Protein AF-A0A9D4G7F2-F1 (afdb_monomer_lite)

Radius of gyration: 15.89 Å; chains: 1; bounding box: 35×29×39 Å

Foldseek 3Di:
DADPVCGCVNFPVVNDPDPDCGPVVVLVVVLCVVQVDDDRDPVVSVVSVVVVVVCVVVVVVCVVVVNNVVVVVVVVCVVVVND

Sequence (83 aa):
MTNPLWPIDSWCVFGRFIRTNNDCKGWHHRLNRRAKKGNFPFYLLVQLLCEEANLLNTQVRLVREGKLRRHQNKQTLQVQGKL

Structure (mmCIF, N/CA/C/O backbone):
data_AF-A0A9D4G7F2-F1
#
_entry.id   AF-A0A9D4G7F2-F1
#
loop_
_atom_site.group_PDB
_atom_site.id
_atom_site.type_symbol
_atom_site.label_atom_id
_atom_site.label_alt_id
_atom_site.label_comp_id
_atom_site.label_asym_id
_atom_site.label_entity_id
_atom_site.label_seq_id
_atom_site.pdbx_PDB_ins_code
_atom_site.Cartn_x
_atom_site.Cartn_y
_atom_site.Cartn_z
_atom_site.occupancy
_atom_site.B_iso_or_equiv
_atom_site.auth_seq_id
_atom_site.auth_comp_id
_atom_site.auth_asym_id
_atom_site.auth_atom_id
_atom_site.pdbx_PDB_model_num
ATOM 1 N N . MET A 1 1 ? -21.988 -7.132 -18.944 1.00 51.97 1 MET A N 1
ATOM 2 C CA . MET A 1 1 ? -20.678 -7.480 -19.533 1.00 51.97 1 MET A CA 1
ATOM 3 C C . MET A 1 1 ? -19.743 -7.895 -18.409 1.00 51.97 1 MET A C 1
ATOM 5 O O . MET A 1 1 ? -19.308 -7.041 -17.650 1.00 51.97 1 MET A O 1
ATOM 9 N N . THR A 1 2 ? -19.502 -9.191 -18.243 1.00 65.56 2 THR A N 1
ATOM 10 C CA . THR A 1 2 ? -18.560 -9.743 -17.258 1.00 65.56 2 THR A CA 1
ATOM 11 C C . THR A 1 2 ? -17.309 -10.191 -18.002 1.00 65.56 2 THR A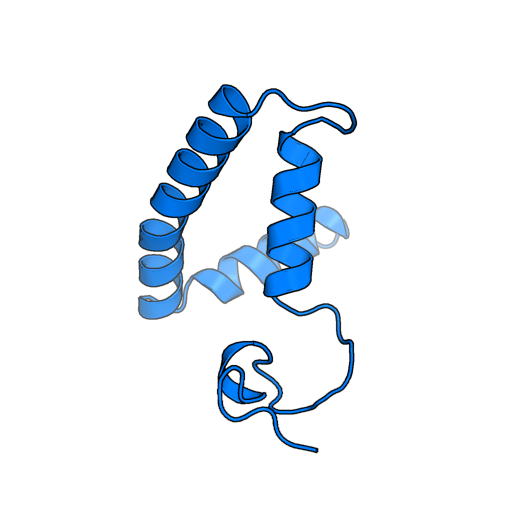 C 1
ATOM 13 O O . THR A 1 2 ? -17.394 -11.049 -18.876 1.00 65.56 2 THR A O 1
ATOM 16 N N . ASN A 1 3 ? -16.163 -9.575 -17.707 1.00 72.69 3 ASN A N 1
ATOM 17 C CA . ASN A 1 3 ? -14.880 -10.013 -18.250 1.00 72.69 3 ASN A CA 1
ATOM 18 C C . ASN A 1 3 ? -14.468 -11.306 -17.519 1.00 72.69 3 ASN A C 1
ATOM 20 O O . ASN A 1 3 ? -14.289 -11.249 -16.301 1.00 72.69 3 ASN A O 1
ATOM 24 N N . PRO A 1 4 ? -14.315 -12.447 -18.214 1.00 79.88 4 PRO A N 1
ATOM 25 C CA . PRO A 1 4 ? -14.003 -13.725 -17.575 1.00 79.88 4 PRO A CA 1
ATOM 26 C C . PRO A 1 4 ? -12.601 -13.770 -16.948 1.00 79.88 4 PRO A C 1
ATOM 28 O O . PRO A 1 4 ? -12.356 -14.597 -16.079 1.00 79.88 4 PRO A O 1
ATOM 31 N N . LEU A 1 5 ? -11.688 -12.881 -17.352 1.00 80.75 5 LEU A N 1
ATOM 32 C CA . LEU A 1 5 ? -10.324 -12.815 -16.815 1.00 80.75 5 LEU A CA 1
ATOM 33 C C . LEU A 1 5 ? -10.218 -11.947 -15.555 1.00 80.75 5 LEU A C 1
ATOM 35 O O . LEU A 1 5 ? -9.308 -12.133 -14.754 1.00 80.75 5 LEU A O 1
ATOM 39 N N . TRP A 1 6 ? -11.137 -10.996 -15.380 1.00 74.56 6 TRP A N 1
ATOM 40 C CA . TRP A 1 6 ? -11.109 -10.029 -14.280 1.00 74.56 6 TRP A CA 1
ATOM 41 C C . TRP A 1 6 ? -12.502 -9.869 -13.676 1.00 74.56 6 TRP A C 1
ATOM 43 O O . TRP A 1 6 ? -13.136 -8.813 -13.829 1.00 74.56 6 TRP A O 1
ATOM 53 N N . PRO A 1 7 ? -13.009 -10.927 -13.025 1.00 82.44 7 PRO A N 1
ATOM 54 C CA . PRO A 1 7 ? -14.327 -10.885 -12.419 1.00 82.44 7 PRO A CA 1
ATOM 55 C C . PRO A 1 7 ? -14.333 -9.862 -11.264 1.00 82.44 7 PRO A C 1
ATOM 57 O O . PRO A 1 7 ? -13.294 -9.508 -10.714 1.00 82.44 7 PRO A O 1
ATOM 60 N N . ILE A 1 8 ? -15.490 -9.260 -10.975 1.00 76.62 8 ILE A N 1
ATOM 61 C CA . ILE A 1 8 ? -15.590 -8.064 -10.106 1.00 76.62 8 ILE A CA 1
ATOM 62 C C . ILE A 1 8 ? -15.089 -8.342 -8.681 1.00 76.62 8 ILE A C 1
ATOM 64 O O . ILE A 1 8 ? -14.493 -7.477 -8.045 1.00 76.62 8 ILE A O 1
ATOM 68 N N . ASP A 1 9 ? -15.311 -9.554 -8.201 1.00 76.00 9 ASP A N 1
ATOM 69 C CA . ASP A 1 9 ? -14.805 -10.107 -6.948 1.00 76.00 9 ASP A CA 1
ATOM 70 C C . ASP A 1 9 ? -13.271 -10.112 -6.844 1.00 76.00 9 ASP A C 1
ATOM 72 O O . ASP A 1 9 ? -12.749 -9.976 -5.739 1.00 76.00 9 ASP A O 1
ATOM 76 N N . SER A 1 10 ? -12.533 -10.187 -7.957 1.00 76.38 10 SER A N 1
ATOM 77 C CA . SER A 1 10 ? -11.063 -10.198 -7.919 1.00 76.38 10 SER A CA 1
ATOM 78 C C . SER A 1 10 ? -10.438 -8.826 -7.641 1.00 76.38 10 SER A C 1
ATOM 80 O O . SER A 1 10 ? -9.276 -8.749 -7.243 1.00 76.38 10 SER A O 1
ATOM 82 N N . TRP A 1 11 ? -11.190 -7.730 -7.811 1.00 69.62 11 TRP A N 1
ATOM 83 C CA . TRP A 1 11 ? -10.665 -6.362 -7.666 1.00 69.62 11 TRP A CA 1
ATOM 84 C C . TRP A 1 11 ? -11.584 -5.384 -6.914 1.00 69.62 11 TRP A C 1
ATOM 86 O O . TRP A 1 11 ? -11.180 -4.252 -6.623 1.00 69.62 11 TRP A O 1
ATOM 96 N N . CYS A 1 12 ? -12.809 -5.788 -6.569 1.00 69.25 12 CYS A N 1
ATOM 97 C CA . CYS A 1 12 ? -13.762 -4.998 -5.796 1.00 69.25 12 CYS A CA 1
ATOM 98 C C . CYS A 1 12 ? -14.334 -5.810 -4.628 1.00 69.25 12 CYS A C 1
ATOM 100 O O . CYS A 1 12 ? -15.228 -6.635 -4.800 1.00 69.25 12 CYS A O 1
ATOM 102 N N . VAL A 1 13 ? -13.901 -5.477 -3.409 1.00 69.88 13 VAL A N 1
ATOM 103 C CA . VAL A 1 13 ? -14.384 -6.085 -2.152 1.00 69.88 13 VAL A CA 1
ATOM 104 C C . VAL A 1 13 ? -15.902 -5.934 -1.966 1.00 69.88 13 VAL A C 1
ATOM 106 O O . VAL A 1 13 ? -16.535 -6.749 -1.304 1.00 69.88 13 VAL A O 1
ATOM 109 N N . PHE A 1 14 ? -16.513 -4.915 -2.577 1.00 71.38 14 PHE A N 1
ATOM 110 C CA . PHE A 1 14 ? -17.959 -4.685 -2.512 1.00 71.38 14 PHE A CA 1
ATOM 111 C C . PHE A 1 14 ? -18.761 -5.454 -3.573 1.00 71.38 14 PHE A C 1
ATOM 113 O O . PHE A 1 14 ? -19.981 -5.300 -3.617 1.00 71.38 14 PHE A O 1
ATOM 120 N N . GLY A 1 15 ? -18.110 -6.224 -4.456 1.00 75.75 15 GLY A N 1
ATOM 121 C CA . GLY A 1 15 ? -18.782 -7.031 -5.482 1.00 75.75 15 GLY A CA 1
ATOM 122 C C . GLY A 1 15 ? -19.561 -6.215 -6.521 1.00 75.75 15 GLY A C 1
ATOM 123 O O . GLY A 1 15 ? -20.464 -6.736 -7.170 1.00 75.75 15 GLY A O 1
ATOM 124 N N . ARG A 1 16 ? -19.260 -4.918 -6.670 1.00 76.81 16 ARG A N 1
ATOM 125 C CA . ARG A 1 16 ? -19.984 -4.000 -7.566 1.00 76.81 16 ARG A CA 1
ATOM 126 C C . ARG A 1 16 ? -19.053 -3.361 -8.586 1.00 76.81 16 ARG A C 1
ATOM 128 O O . ARG A 1 16 ? -17.961 -2.917 -8.241 1.00 76.81 16 ARG A O 1
ATOM 135 N N . PHE A 1 17 ? -19.539 -3.203 -9.817 1.00 71.06 17 PHE A N 1
ATOM 136 C CA . PHE A 1 17 ? -18.906 -2.390 -10.864 1.00 71.06 17 PHE A CA 1
ATOM 137 C C . PHE A 1 17 ? -19.147 -0.889 -10.612 1.00 71.06 17 PHE A C 1
ATOM 139 O O . PHE A 1 17 ? -19.652 -0.155 -11.453 1.00 71.06 17 PHE A O 1
ATOM 146 N N . ILE A 1 18 ? -18.869 -0.423 -9.398 1.00 69.25 18 ILE A N 1
ATOM 147 C CA . ILE A 1 18 ? -18.941 0.993 -9.045 1.00 69.25 18 ILE A CA 1
ATOM 148 C C . ILE A 1 18 ? -17.524 1.412 -8.701 1.00 69.25 18 ILE A C 1
ATOM 150 O O . ILE A 1 18 ? -16.846 0.747 -7.920 1.00 69.25 18 ILE A O 1
ATOM 154 N N . ARG A 1 19 ? -17.073 2.523 -9.286 1.00 59.47 19 ARG A N 1
ATOM 155 C CA . ARG A 1 19 ? -15.760 3.115 -9.018 1.00 59.47 19 ARG A CA 1
ATOM 156 C C . ARG A 1 19 ? -15.760 3.765 -7.631 1.00 59.47 19 ARG A C 1
ATOM 158 O O . ARG A 1 19 ? -15.742 4.984 -7.496 1.00 59.47 19 ARG A O 1
ATOM 165 N N . THR A 1 20 ? -15.805 2.942 -6.591 1.00 61.44 20 THR A N 1
ATOM 166 C CA . THR A 1 20 ? -15.515 3.350 -5.218 1.00 61.44 20 THR A CA 1
ATOM 167 C C . THR A 1 20 ? -14.004 3.518 -5.047 1.00 61.44 20 THR A C 1
ATOM 169 O O . THR A 1 20 ? -13.207 3.066 -5.874 1.00 61.44 20 THR A O 1
ATOM 172 N N . ASN A 1 21 ? -13.580 4.236 -4.005 1.00 64.94 21 ASN A N 1
ATOM 173 C CA . ASN A 1 21 ? -12.169 4.299 -3.630 1.00 64.94 21 ASN A CA 1
ATOM 174 C C . ASN A 1 21 ? -11.753 2.926 -3.075 1.00 64.94 21 ASN A C 1
ATOM 176 O O . ASN A 1 21 ? -11.813 2.700 -1.872 1.00 64.94 21 ASN A O 1
ATOM 180 N N . ASN A 1 22 ? -11.464 1.988 -3.975 1.00 68.75 22 ASN A N 1
ATOM 181 C CA . ASN A 1 22 ? -11.130 0.607 -3.658 1.00 68.75 22 ASN A CA 1
ATOM 182 C C . ASN A 1 22 ? -9.641 0.452 -3.314 1.00 68.75 22 ASN A C 1
ATOM 184 O O . ASN A 1 22 ? -8.826 1.350 -3.552 1.00 68.75 22 ASN A O 1
ATOM 188 N N . ASP A 1 23 ? -9.280 -0.713 -2.776 1.00 71.44 23 ASP A N 1
ATOM 189 C CA . ASP A 1 23 ? -7.908 -1.012 -2.357 1.00 71.44 23 ASP A CA 1
ATOM 190 C C . ASP A 1 23 ? -6.899 -0.873 -3.499 1.00 71.44 23 ASP A C 1
ATOM 192 O O . ASP A 1 23 ? -5.792 -0.386 -3.281 1.00 71.44 23 ASP A O 1
ATOM 196 N N . CYS A 1 24 ? -7.297 -1.202 -4.732 1.00 75.56 24 CYS A N 1
ATOM 197 C CA . CYS A 1 24 ? -6.468 -1.039 -5.926 1.00 75.56 24 CYS A CA 1
ATOM 198 C C . CYS A 1 24 ? -6.131 0.440 -6.191 1.00 75.56 24 CYS A C 1
ATOM 200 O O . CYS A 1 24 ? -4.965 0.803 -6.369 1.00 75.56 24 CYS A O 1
ATOM 202 N N . LYS A 1 25 ? -7.129 1.332 -6.124 1.00 81.31 25 LYS A N 1
ATOM 203 C CA . LYS A 1 25 ? -6.915 2.780 -6.243 1.00 81.31 25 LYS A CA 1
ATOM 204 C C . LYS A 1 25 ? -6.050 3.310 -5.097 1.00 81.31 25 LYS A C 1
ATOM 206 O O . LYS A 1 25 ? -5.172 4.137 -5.340 1.00 81.31 25 LYS A O 1
ATOM 211 N N . GLY A 1 26 ? -6.255 2.819 -3.873 1.00 81.50 26 GLY A N 1
ATOM 212 C CA . GLY A 1 26 ? -5.441 3.167 -2.705 1.00 81.50 26 GLY A CA 1
ATOM 213 C C . GLY A 1 26 ? -3.980 2.712 -2.821 1.00 81.50 26 GLY A C 1
ATOM 214 O O . GLY A 1 26 ? -3.068 3.486 -2.519 1.00 81.50 26 GLY A O 1
ATOM 215 N N . TRP A 1 27 ? -3.749 1.488 -3.301 1.00 84.00 27 TRP A N 1
ATOM 216 C CA . TRP A 1 27 ? -2.424 0.931 -3.585 1.00 84.00 27 TRP A CA 1
ATOM 217 C C . TRP A 1 27 ? -1.693 1.759 -4.642 1.00 84.00 27 TRP A C 1
ATOM 219 O O . TRP A 1 27 ? -0.601 2.264 -4.380 1.00 84.00 27 TRP A O 1
ATOM 229 N N . HIS A 1 28 ? -2.344 2.016 -5.778 1.00 85.06 28 HIS A N 1
ATOM 230 C CA . HIS A 1 28 ? -1.786 2.855 -6.835 1.00 8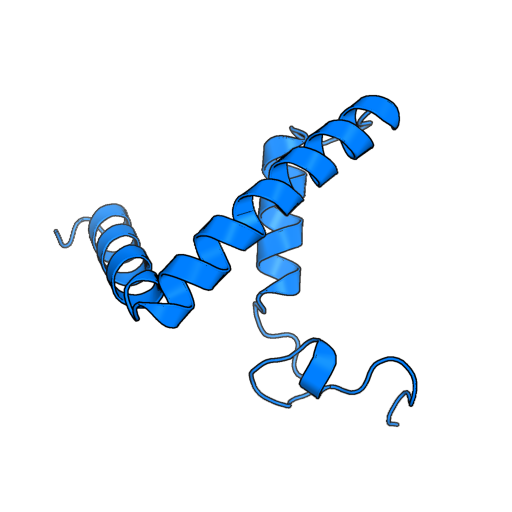5.06 28 HIS A CA 1
ATOM 231 C C . HIS A 1 28 ? -1.463 4.271 -6.331 1.00 85.06 28 HIS A C 1
ATOM 233 O O . HIS A 1 28 ? -0.418 4.837 -6.657 1.00 85.06 28 HIS A O 1
ATOM 239 N N . HIS A 1 29 ? -2.323 4.851 -5.486 1.00 85.38 29 HIS A N 1
ATOM 240 C CA . HIS A 1 29 ? -2.090 6.190 -4.956 1.00 85.38 29 HIS A CA 1
ATOM 241 C C . HIS A 1 29 ? -0.874 6.254 -4.018 1.00 85.38 29 HIS A C 1
ATOM 243 O O . HIS A 1 29 ? -0.104 7.214 -4.111 1.00 85.38 29 HIS A O 1
ATOM 249 N N . ARG A 1 30 ? -0.657 5.236 -3.165 1.00 86.56 30 ARG A N 1
ATOM 250 C CA . ARG A 1 30 ? 0.572 5.109 -2.356 1.00 86.56 30 ARG A CA 1
ATOM 251 C C . ARG A 1 30 ? 1.808 4.968 -3.232 1.00 86.56 30 ARG A C 1
ATOM 253 O O . ARG A 1 30 ? 2.788 5.666 -2.981 1.00 86.56 30 ARG A O 1
ATOM 260 N N . LEU A 1 31 ? 1.752 4.095 -4.239 1.00 87.19 31 LEU A N 1
ATOM 261 C CA . LEU A 1 31 ? 2.867 3.848 -5.150 1.00 87.19 31 LEU A CA 1
ATOM 262 C C . LEU A 1 31 ? 3.285 5.151 -5.842 1.00 87.19 31 LEU A C 1
ATOM 264 O O . LEU A 1 31 ? 4.443 5.551 -5.780 1.00 87.19 31 LEU A O 1
ATOM 268 N N . ASN A 1 32 ? 2.313 5.887 -6.384 1.00 87.88 32 ASN A N 1
ATOM 269 C CA . ASN A 1 32 ? 2.556 7.158 -7.061 1.00 87.88 32 ASN A CA 1
ATOM 270 C C . ASN A 1 32 ? 3.074 8.255 -6.104 1.00 87.88 32 ASN A C 1
ATOM 272 O O . ASN A 1 32 ? 3.883 9.099 -6.487 1.00 87.88 32 ASN A O 1
ATOM 276 N N . ARG A 1 33 ? 2.653 8.231 -4.829 1.00 87.19 33 ARG A N 1
ATOM 277 C CA . ARG A 1 33 ? 3.187 9.126 -3.788 1.00 87.19 33 ARG A CA 1
ATOM 278 C C . ARG A 1 33 ? 4.657 8.827 -3.487 1.00 87.19 33 ARG A C 1
ATOM 280 O O . ARG A 1 33 ? 5.438 9.761 -3.332 1.00 87.19 33 ARG A O 1
ATOM 287 N N . ARG A 1 34 ? 5.035 7.547 -3.408 1.00 86.69 34 ARG A N 1
ATOM 288 C CA . ARG A 1 34 ? 6.422 7.123 -3.156 1.00 86.69 34 ARG A CA 1
ATOM 289 C C . ARG A 1 34 ? 7.340 7.361 -4.351 1.00 86.69 34 ARG A C 1
ATOM 291 O O . ARG A 1 34 ? 8.469 7.787 -4.151 1.00 86.69 34 ARG A O 1
ATOM 298 N N . ALA A 1 35 ? 6.833 7.191 -5.569 1.00 88.19 35 ALA A N 1
ATOM 299 C CA . ALA A 1 35 ? 7.553 7.502 -6.804 1.00 88.19 35 ALA A CA 1
ATOM 300 C C . ALA A 1 35 ? 7.779 9.016 -7.032 1.00 88.19 35 ALA A C 1
ATOM 302 O O . ALA A 1 35 ? 8.369 9.397 -8.036 1.00 88.19 35 ALA A O 1
ATOM 303 N N . LYS A 1 36 ? 7.307 9.887 -6.120 1.00 81.31 36 LYS A N 1
ATOM 304 C CA . LYS A 1 36 ? 7.507 11.351 -6.126 1.00 81.31 36 LYS A CA 1
ATOM 305 C C . LYS A 1 36 ? 7.104 12.069 -7.433 1.00 81.31 36 LYS A C 1
ATOM 307 O O . LYS A 1 36 ? 7.624 13.143 -7.690 1.00 81.31 36 LYS A O 1
ATOM 312 N N . LYS A 1 37 ? 6.103 11.538 -8.160 1.00 74.88 37 LYS A N 1
ATOM 313 C CA . LYS A 1 37 ? 5.512 12.032 -9.431 1.00 74.88 37 LYS A CA 1
ATOM 314 C C . LYS A 1 37 ? 6.505 12.347 -10.572 1.00 74.88 37 LYS A C 1
ATOM 316 O O . LYS A 1 37 ? 7.418 13.140 -10.428 1.00 74.88 37 LYS A O 1
ATOM 321 N N . GLY A 1 38 ? 6.152 11.875 -11.773 1.00 72.75 38 GLY A N 1
ATOM 322 C CA . GLY A 1 38 ? 6.768 12.266 -13.048 1.00 72.75 38 GLY A CA 1
ATOM 323 C C . GLY A 1 38 ? 8.081 11.540 -13.351 1.00 72.75 38 GLY A C 1
ATOM 324 O O . GLY A 1 38 ? 8.999 11.562 -12.547 1.00 72.75 38 GLY A O 1
ATOM 325 N N . ASN A 1 39 ? 8.133 10.895 -14.522 1.00 74.25 39 ASN A N 1
ATOM 326 C CA . ASN A 1 39 ? 9.288 10.203 -15.110 1.00 74.25 39 ASN A CA 1
ATOM 327 C C . ASN A 1 39 ? 10.145 9.395 -14.112 1.00 74.25 39 ASN A C 1
ATOM 329 O O . ASN A 1 39 ? 11.269 9.761 -13.776 1.00 74.25 39 ASN A O 1
ATOM 333 N N . PHE A 1 40 ? 9.594 8.276 -13.636 1.00 82.81 40 PHE A N 1
ATOM 334 C CA . PHE A 1 40 ? 10.278 7.385 -12.701 1.00 82.81 40 PHE A CA 1
ATOM 335 C C . PHE A 1 40 ? 11.058 6.301 -13.469 1.00 82.81 40 PHE A C 1
ATOM 337 O O . PHE A 1 40 ? 10.435 5.546 -14.221 1.00 82.81 40 PHE A O 1
ATOM 344 N N . PRO A 1 41 ? 12.393 6.198 -13.313 1.00 91.12 41 PRO A N 1
ATOM 345 C CA . PRO A 1 41 ? 13.193 5.171 -13.977 1.00 91.12 41 PRO A CA 1
ATOM 346 C C . PRO A 1 41 ? 12.677 3.756 -13.701 1.00 91.12 41 PRO A C 1
ATOM 348 O O . PRO A 1 41 ? 12.357 3.413 -12.562 1.00 91.12 41 PRO A O 1
ATOM 351 N N . PHE A 1 42 ? 12.656 2.906 -14.732 1.00 89.38 42 PHE A N 1
ATOM 352 C CA . PHE A 1 42 ? 12.111 1.547 -14.639 1.00 89.38 42 PHE A CA 1
ATOM 353 C C . PHE A 1 42 ? 12.750 0.713 -13.517 1.00 89.38 42 PHE A C 1
ATOM 355 O O . PHE A 1 42 ? 12.043 0.075 -12.745 1.00 89.38 42 PHE A O 1
ATOM 362 N N . TYR A 1 43 ? 14.074 0.764 -13.360 1.00 93.69 43 TYR A N 1
ATOM 363 C CA . TYR A 1 43 ? 14.764 0.008 -12.308 1.00 93.69 43 TYR A CA 1
ATOM 364 C C . TYR A 1 43 ? 14.365 0.448 -10.894 1.00 93.69 43 TYR A C 1
ATOM 366 O O . TYR A 1 43 ? 14.224 -0.391 -10.005 1.00 93.69 43 TYR A O 1
ATOM 374 N N . LEU A 1 44 ? 14.106 1.743 -10.697 1.00 91.50 44 LEU A N 1
ATOM 375 C CA . LEU A 1 44 ? 13.595 2.250 -9.424 1.00 91.50 44 LEU A CA 1
ATOM 376 C C . LEU A 1 44 ? 12.141 1.816 -9.208 1.00 91.50 44 LEU A C 1
ATOM 378 O O . LEU A 1 44 ? 11.753 1.519 -8.079 1.00 91.50 44 LEU A O 1
ATOM 382 N N . LEU A 1 45 ? 11.338 1.723 -10.277 1.00 89.88 45 LEU A N 1
ATOM 383 C CA . LEU A 1 45 ? 9.977 1.182 -10.204 1.00 89.88 45 LEU A CA 1
ATOM 384 C C . LEU A 1 45 ? 9.982 -0.271 -9.732 1.00 89.88 45 LEU A C 1
ATOM 386 O O . LEU A 1 45 ? 9.205 -0.618 -8.847 1.00 89.88 45 LEU A O 1
ATOM 390 N N . VAL A 1 46 ? 10.871 -1.102 -10.279 1.00 92.44 46 VAL A N 1
ATOM 391 C CA . VAL A 1 46 ? 11.011 -2.508 -9.874 1.00 92.44 46 VAL A CA 1
ATOM 392 C C . VAL A 1 46 ? 11.379 -2.617 -8.394 1.00 92.44 46 VAL A C 1
ATOM 394 O O . VAL A 1 46 ? 10.748 -3.382 -7.668 1.00 92.44 46 VAL A O 1
ATOM 397 N N . GLN A 1 47 ? 12.335 -1.814 -7.917 1.00 92.69 47 GLN A N 1
ATOM 398 C CA . GLN A 1 47 ? 12.697 -1.782 -6.495 1.00 92.69 47 GLN A CA 1
ATOM 399 C C . GLN A 1 47 ? 11.509 -1.383 -5.613 1.00 92.69 47 GLN A C 1
ATOM 401 O O . GLN A 1 47 ? 11.196 -2.080 -4.649 1.00 92.69 47 GLN A O 1
ATOM 406 N N . LEU A 1 48 ? 10.791 -0.320 -5.986 1.00 91.25 48 LEU A N 1
ATOM 407 C CA . LEU A 1 48 ? 9.621 0.151 -5.247 1.00 91.25 48 LEU A CA 1
ATOM 408 C C . LEU A 1 48 ? 8.499 -0.901 -5.196 1.00 91.25 48 LEU A C 1
ATOM 410 O O . LEU A 1 48 ? 7.825 -1.047 -4.176 1.00 91.25 48 LEU A O 1
ATOM 414 N N . LEU A 1 49 ? 8.293 -1.642 -6.287 1.00 90.94 49 LEU A N 1
ATOM 415 C CA . LEU A 1 49 ? 7.326 -2.737 -6.344 1.00 90.94 49 LEU A CA 1
ATOM 416 C C . LEU A 1 49 ? 7.742 -3.906 -5.442 1.00 90.94 49 LEU A C 1
ATOM 418 O O . LEU A 1 49 ? 6.890 -4.452 -4.744 1.00 90.94 49 LEU A O 1
ATOM 422 N N . CYS A 1 50 ? 9.031 -4.254 -5.399 1.00 92.44 50 CYS A N 1
ATOM 423 C CA . CYS A 1 50 ? 9.553 -5.264 -4.474 1.00 92.44 50 CYS A CA 1
ATOM 424 C C . CYS A 1 50 ? 9.360 -4.850 -3.007 1.00 92.44 50 CYS A C 1
ATOM 426 O O . CYS A 1 50 ? 8.912 -5.653 -2.188 1.00 92.44 50 CYS A O 1
ATOM 428 N N . GLU A 1 51 ? 9.639 -3.590 -2.668 1.00 90.44 51 GLU A N 1
ATOM 429 C CA . GLU A 1 51 ? 9.377 -3.051 -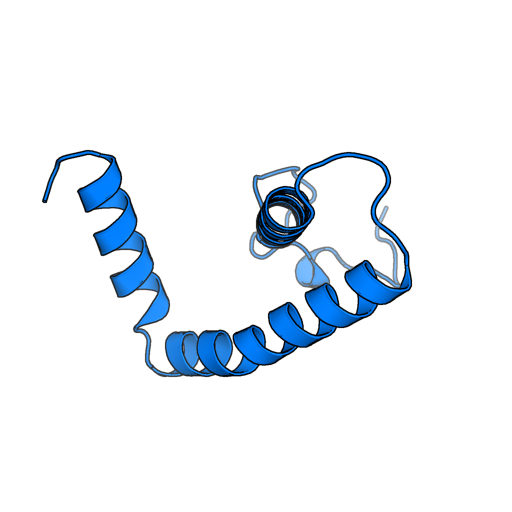1.329 1.00 90.44 51 GLU A CA 1
ATOM 430 C C . GLU A 1 51 ? 7.888 -3.125 -0.964 1.00 90.44 51 GLU A C 1
ATOM 432 O O . GLU A 1 51 ? 7.535 -3.528 0.145 1.00 90.44 51 GLU A O 1
ATOM 437 N N . GLU A 1 52 ? 6.998 -2.778 -1.896 1.00 88.75 52 GLU A N 1
ATOM 438 C CA . GLU A 1 52 ? 5.553 -2.854 -1.678 1.00 88.75 52 GLU A CA 1
ATOM 439 C C . GLU A 1 52 ? 5.073 -4.306 -1.520 1.00 88.75 52 GLU A C 1
ATOM 441 O O . GLU A 1 52 ? 4.231 -4.580 -0.663 1.00 88.75 52 GLU A O 1
ATOM 446 N N . ALA A 1 53 ? 5.645 -5.253 -2.271 1.00 88.69 53 ALA A N 1
ATOM 447 C CA . ALA A 1 53 ? 5.356 -6.678 -2.128 1.00 88.69 53 ALA A CA 1
ATOM 448 C C . ALA A 1 53 ? 5.770 -7.215 -0.746 1.00 88.69 53 ALA A C 1
ATOM 450 O O . ALA A 1 53 ? 5.027 -7.983 -0.133 1.00 88.69 53 ALA A O 1
ATOM 451 N N . ASN A 1 54 ? 6.892 -6.749 -0.191 1.00 88.88 54 ASN A N 1
ATOM 452 C CA . ASN A 1 54 ? 7.326 -7.131 1.157 1.00 88.88 54 ASN A CA 1
ATOM 453 C C . ASN A 1 54 ? 6.342 -6.673 2.251 1.00 88.88 54 ASN A C 1
ATOM 455 O O . ASN A 1 54 ? 6.189 -7.340 3.280 1.00 88.88 54 ASN A O 1
ATOM 459 N N . LEU A 1 55 ? 5.619 -5.570 2.031 1.00 85.75 55 LEU A N 1
ATOM 460 C CA . LEU A 1 55 ? 4.596 -5.084 2.962 1.00 85.75 55 LEU A CA 1
ATOM 461 C C . LEU A 1 55 ? 3.328 -5.947 2.962 1.00 85.75 55 LEU A C 1
ATOM 463 O O . LEU A 1 55 ? 2.619 -5.962 3.974 1.00 85.75 55 LEU A O 1
ATOM 467 N N . LEU A 1 56 ? 3.060 -6.698 1.887 1.00 84.38 56 LEU A N 1
ATOM 468 C CA . LEU A 1 56 ? 1.892 -7.581 1.798 1.00 84.38 56 LEU A CA 1
ATOM 469 C C . LEU A 1 56 ? 1.906 -8.638 2.902 1.00 84.38 56 LEU A C 1
ATOM 471 O O . LEU A 1 56 ? 0.882 -8.853 3.542 1.00 84.38 56 LEU A O 1
ATOM 475 N N . ASN A 1 57 ? 3.061 -9.233 3.205 1.00 86.94 57 ASN A N 1
ATOM 476 C CA . ASN A 1 57 ? 3.181 -10.227 4.279 1.00 86.94 57 ASN A CA 1
ATOM 477 C C . ASN A 1 57 ? 2.757 -9.653 5.638 1.00 86.94 57 ASN A C 1
ATOM 479 O O . ASN A 1 57 ? 2.018 -10.282 6.400 1.00 86.94 57 ASN A O 1
ATOM 483 N N . THR A 1 58 ? 3.174 -8.417 5.921 1.00 86.12 58 THR A N 1
ATOM 484 C CA . THR A 1 58 ? 2.789 -7.709 7.145 1.00 86.12 58 THR A CA 1
ATOM 485 C C . THR A 1 58 ? 1.296 -7.384 7.152 1.00 86.12 58 THR A C 1
ATOM 487 O O . THR A 1 58 ? 0.639 -7.573 8.175 1.00 86.12 58 THR A O 1
ATOM 490 N N . GLN A 1 59 ? 0.734 -6.940 6.023 1.00 83.25 59 GLN A N 1
ATOM 491 C CA . GLN A 1 59 ? -0.702 -6.672 5.901 1.00 83.25 59 GLN A CA 1
ATOM 492 C C . GLN A 1 59 ? -1.535 -7.940 6.093 1.00 83.25 59 GLN A C 1
ATOM 494 O O . GLN A 1 59 ? -2.467 -7.927 6.893 1.00 83.25 59 GLN A O 1
ATOM 499 N N . VAL A 1 60 ? -1.168 -9.047 5.444 1.00 87.06 60 VAL A N 1
ATOM 500 C CA . VAL A 1 60 ? -1.832 -10.349 5.594 1.00 87.06 60 VAL A CA 1
ATOM 501 C C . VAL A 1 60 ? -1.807 -10.796 7.052 1.00 87.06 60 VAL A C 1
ATOM 503 O O . VAL A 1 60 ? -2.842 -11.198 7.583 1.00 87.06 60 VAL A O 1
ATOM 506 N N . ARG A 1 61 ? -0.666 -10.664 7.740 1.00 88.94 61 ARG A N 1
ATOM 507 C CA . ARG A 1 61 ? -0.576 -10.951 9.179 1.00 88.94 61 ARG A CA 1
ATOM 508 C C . ARG A 1 61 ? -1.530 -10.073 9.996 1.00 88.94 61 ARG A C 1
ATOM 510 O O . ARG A 1 61 ? -2.288 -10.593 10.807 1.00 88.94 61 ARG A O 1
ATOM 517 N N . LEU A 1 62 ? -1.554 -8.762 9.756 1.00 86.31 62 LEU A N 1
ATOM 518 C CA . LEU A 1 62 ? -2.444 -7.833 10.466 1.00 86.31 62 LEU A CA 1
ATOM 519 C C . LEU A 1 62 ? -3.933 -8.102 10.205 1.00 86.31 62 LEU A C 1
ATOM 521 O O . LEU A 1 62 ? -4.751 -7.866 11.097 1.00 86.31 62 LEU A O 1
ATOM 525 N N . VAL A 1 63 ? -4.290 -8.570 9.005 1.00 86.62 63 VAL A N 1
ATOM 526 C CA . VAL A 1 63 ? -5.653 -9.008 8.669 1.00 86.62 63 VAL A CA 1
ATOM 527 C C . VAL A 1 63 ? -5.996 -10.281 9.434 1.00 86.62 63 VAL A C 1
ATOM 529 O O . VAL A 1 63 ? -7.022 -10.305 10.110 1.00 86.62 63 VAL A O 1
ATOM 532 N N . ARG A 1 64 ? -5.123 -11.298 9.393 1.00 85.50 64 ARG A N 1
ATOM 533 C CA . ARG A 1 64 ? -5.302 -12.565 10.126 1.00 85.50 64 ARG A CA 1
ATOM 534 C C . ARG A 1 64 ? -5.486 -12.343 11.626 1.00 85.50 64 ARG A C 1
ATOM 536 O O . ARG A 1 64 ? -6.327 -12.978 12.242 1.00 85.50 64 ARG A O 1
ATOM 543 N N . GLU A 1 65 ? -4.738 -11.407 12.201 1.00 90.19 65 GLU A N 1
ATOM 544 C CA . GLU A 1 65 ? -4.825 -11.056 13.622 1.00 90.19 65 GLU A CA 1
ATOM 545 C C . GLU A 1 65 ? -5.997 -10.109 13.958 1.00 90.19 65 GLU A C 1
ATOM 547 O O . GLU A 1 65 ? -6.161 -9.717 15.113 1.00 90.19 65 GLU A O 1
ATOM 552 N N . GLY A 1 66 ? -6.786 -9.662 12.971 1.00 86.25 66 GLY A N 1
ATOM 553 C CA . GLY A 1 66 ? -7.875 -8.696 13.172 1.00 86.25 66 GLY A CA 1
ATOM 554 C C . GLY A 1 66 ? -7.410 -7.296 13.609 1.00 86.25 66 GLY A C 1
ATOM 555 O O . GLY A 1 66 ? -8.209 -6.472 14.062 1.00 86.25 66 GLY A O 1
ATOM 556 N N . LYS A 1 67 ? -6.111 -6.997 13.487 1.00 86.44 67 LYS A N 1
ATOM 557 C CA . LYS A 1 67 ? -5.480 -5.755 13.968 1.00 86.44 67 LYS A CA 1
ATOM 558 C C . LYS A 1 67 ? -5.437 -4.649 12.920 1.00 86.44 67 LYS A C 1
ATOM 560 O O . LYS A 1 67 ? -5.305 -3.484 13.298 1.00 86.44 67 LYS A O 1
ATOM 565 N N . LEU A 1 68 ? -5.575 -4.979 11.632 1.00 82.81 68 LEU A N 1
ATOM 566 C CA . LEU A 1 68 ? -5.493 -3.998 10.543 1.00 82.81 68 LEU A CA 1
ATOM 567 C C . LEU A 1 68 ? -6.522 -2.869 10.718 1.00 82.81 68 LEU A C 1
ATOM 569 O O . LEU A 1 68 ? -6.164 -1.693 10.743 1.00 82.81 68 LEU A O 1
ATOM 573 N N . ARG A 1 69 ? -7.788 -3.234 10.938 1.00 81.25 69 ARG A N 1
ATOM 574 C CA . ARG A 1 69 ? -8.897 -2.284 11.102 1.00 81.25 69 ARG A CA 1
ATOM 575 C C . ARG A 1 69 ? -8.747 -1.416 12.356 1.00 81.25 69 ARG A C 1
ATOM 577 O O . ARG A 1 69 ? -9.078 -0.235 12.332 1.00 81.25 69 ARG A O 1
ATOM 584 N N . ARG A 1 70 ? -8.188 -1.969 13.442 1.00 80.50 70 ARG A N 1
ATOM 585 C CA . ARG A 1 70 ? -7.870 -1.203 14.663 1.00 80.50 70 ARG A CA 1
ATOM 586 C C . ARG A 1 70 ? -6.808 -0.137 14.390 1.00 80.50 70 ARG A C 1
ATOM 588 O O . ARG A 1 70 ? -6.981 1.008 14.799 1.00 80.50 70 ARG A O 1
ATOM 595 N N . HIS A 1 71 ? -5.745 -0.501 13.674 1.00 81.00 71 HIS A N 1
ATOM 596 C CA . HIS A 1 71 ? -4.697 0.439 13.273 1.00 81.00 71 H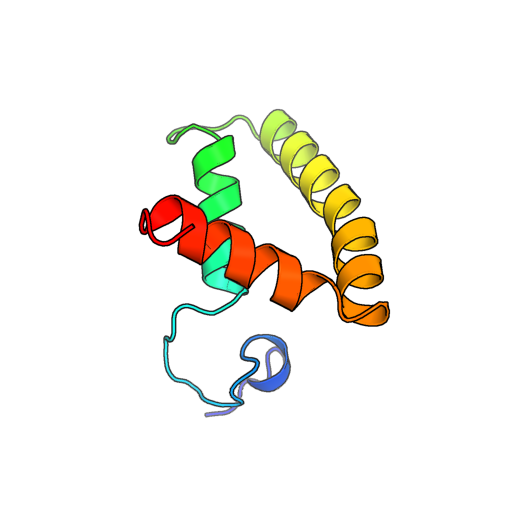IS A CA 1
ATOM 597 C C . HIS A 1 71 ? -5.236 1.546 12.362 1.00 81.00 71 HIS A C 1
ATOM 599 O O . HIS A 1 71 ? -4.963 2.717 12.614 1.00 81.00 71 HIS A O 1
ATOM 605 N N . GLN A 1 72 ? -6.035 1.188 11.352 1.00 81.00 72 GLN A N 1
ATOM 606 C CA . GLN A 1 72 ? -6.646 2.153 10.434 1.00 81.00 72 GLN A CA 1
ATOM 607 C C . GLN A 1 72 ? -7.538 3.151 11.178 1.00 81.00 72 GLN A C 1
ATOM 609 O O . GLN A 1 72 ? -7.351 4.354 11.029 1.00 81.00 72 GLN A O 1
ATOM 614 N N . ASN A 1 73 ? -8.431 2.675 12.051 1.00 83.50 73 ASN A N 1
ATOM 615 C CA . ASN A 1 73 ? -9.311 3.547 12.832 1.00 83.50 73 ASN A CA 1
ATOM 616 C C . ASN A 1 73 ? -8.525 4.505 13.734 1.00 83.50 73 ASN A C 1
ATOM 618 O O . ASN A 1 73 ? -8.833 5.693 13.782 1.00 83.50 73 ASN A O 1
ATOM 622 N N . LYS A 1 74 ? -7.484 4.008 14.414 1.00 86.50 74 LYS A N 1
ATOM 623 C CA . LYS A 1 74 ? -6.613 4.843 15.250 1.00 86.50 74 LYS A CA 1
ATOM 624 C C . LYS A 1 74 ? -5.917 5.930 14.425 1.00 86.50 74 LYS A C 1
ATOM 626 O O . LYS A 1 74 ? -5.906 7.087 14.828 1.00 86.50 74 LYS A O 1
ATOM 631 N N . GLN A 1 75 ? -5.380 5.590 13.253 1.00 84.31 75 GLN A N 1
ATOM 632 C CA . GLN A 1 75 ? -4.762 6.576 12.362 1.00 84.31 75 GLN A CA 1
ATOM 633 C C . GLN A 1 75 ? -5.771 7.610 11.855 1.00 84.31 75 GLN A C 1
ATOM 635 O O . GLN A 1 75 ? -5.476 8.801 11.861 1.00 84.31 75 GLN A O 1
ATOM 640 N N . THR A 1 76 ? -6.971 7.184 11.452 1.00 82.62 76 THR A N 1
ATOM 641 C CA . THR A 1 76 ? -8.028 8.101 11.007 1.00 82.62 76 THR A CA 1
ATOM 642 C C . THR A 1 76 ? -8.429 9.073 12.113 1.00 82.62 76 THR A C 1
ATOM 644 O O . THR A 1 76 ? -8.550 10.266 11.849 1.00 82.62 76 THR A O 1
ATOM 647 N N . LEU A 1 77 ? -8.594 8.592 13.346 1.00 87.62 77 LEU A N 1
ATOM 648 C CA . LEU A 1 77 ? -8.923 9.436 14.495 1.00 87.62 77 LEU A CA 1
ATOM 649 C C . LEU A 1 77 ? -7.811 10.454 14.799 1.00 87.62 77 LEU A C 1
ATOM 651 O O . LEU A 1 77 ? -8.121 11.616 15.042 1.00 87.62 77 LEU A O 1
ATOM 655 N N . GLN A 1 78 ? -6.535 10.060 14.700 1.00 89.00 78 GLN A N 1
ATOM 656 C CA . GLN A 1 78 ? -5.391 10.971 14.861 1.00 89.00 78 GLN A CA 1
ATOM 657 C C . GLN A 1 78 ? -5.375 12.060 13.790 1.00 89.00 78 GLN A C 1
ATOM 659 O O . GLN A 1 78 ? -5.249 13.236 14.110 1.00 89.00 78 GLN A O 1
ATOM 664 N N . VAL A 1 79 ? -5.547 11.685 12.518 1.00 85.81 79 VAL A N 1
ATOM 665 C CA . VAL A 1 79 ? -5.585 12.643 11.400 1.00 85.81 79 VAL A CA 1
ATOM 666 C C . VAL A 1 79 ? -6.762 13.614 11.531 1.00 85.81 79 VAL A C 1
ATOM 668 O O . VAL A 1 79 ? -6.650 14.767 11.132 1.00 85.81 79 VAL A O 1
ATOM 671 N N . GLN A 1 80 ? -7.883 13.170 12.106 1.00 86.00 80 GLN A N 1
ATOM 672 C CA . GLN A 1 80 ? -9.045 14.019 12.382 1.00 86.00 80 GLN A CA 1
ATOM 673 C C . GLN A 1 80 ? -8.912 14.856 13.667 1.00 86.00 80 GLN A C 1
ATOM 675 O O . GLN A 1 80 ? -9.824 15.627 13.955 1.00 86.00 80 GLN A O 1
ATOM 680 N N . GLY A 1 81 ? -7.835 14.696 14.445 1.00 85.06 81 GLY A N 1
ATOM 681 C CA . GLY A 1 81 ? -7.650 15.385 15.728 1.00 85.06 81 GLY A CA 1
ATOM 682 C C . GLY A 1 81 ? -8.640 14.954 16.817 1.00 85.06 81 GLY A C 1
ATOM 683 O O . GLY A 1 81 ? -8.949 15.735 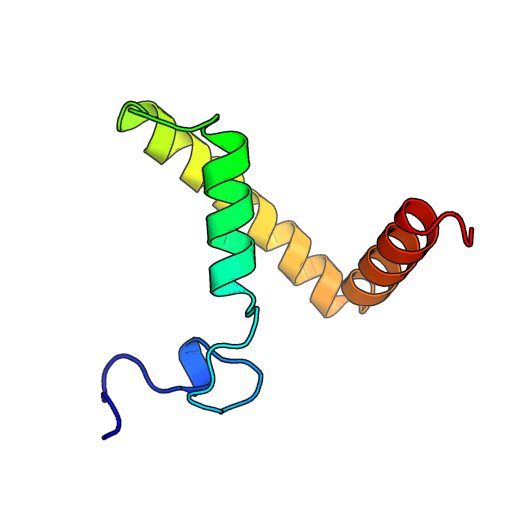17.708 1.00 85.06 81 GLY A O 1
ATOM 684 N N . LYS A 1 82 ? -9.185 13.735 16.726 1.00 78.38 82 LYS A N 1
ATOM 685 C CA . LYS A 1 82 ? -10.195 13.181 17.652 1.00 78.38 82 LYS A CA 1
ATOM 686 C C . LYS A 1 82 ? -9.610 12.161 18.635 1.00 78.38 82 LYS A C 1
ATOM 688 O O . LYS A 1 82 ? -10.345 11.317 19.147 1.00 78.38 82 LYS A O 1
ATOM 693 N N . LEU A 1 83 ? -8.291 12.170 18.796 1.00 64.75 83 LEU A N 1
ATOM 694 C CA . LEU A 1 83 ? -7.523 11.206 19.578 1.00 64.75 83 LEU A CA 1
ATOM 695 C C . LEU A 1 83 ? -6.713 11.932 20.642 1.00 64.75 83 LEU A C 1
ATOM 697 O O . LEU A 1 83 ? -6.185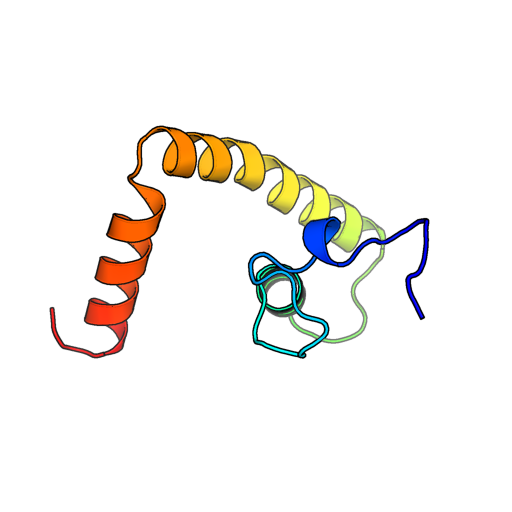 13.012 20.303 1.00 64.75 83 LEU A O 1
#

Secondary structure (DSSP, 8-state):
---TTS-GGGT-TT-SSS----HHHHHHHHHHHHTTSS---HHHHHHHHHHHHHHHHHHHHHHHTT-HHHHHHHHHHHHTT--

Organism: Dreissena polymorpha (NCBI:txid45954)

pLDDT: mean 81.38, std 8.6, range [51.97, 93.69]